Protein AF-A0A819KG82-F1 (afdb_monomer)

Mean predicted aligned error: 2.7 Å

Solvent-accessible surface area (backbone atoms only — not comparable to full-atom values): 3751 Å² total; per-residue (Å²): 110,65,68,65,49,53,54,42,41,74,76,42,74,80,58,47,74,45,72,34,62,50,55,64,73,67,44,95,67,62,95,71,84,44,72,49,77,39,30,92,82,77,53,83,46,65,86,44,64,62,62,43,53,54,59,61,67,75,104

Structure (mmCIF, N/CA/C/O backbone):
data_AF-A0A819KG82-F1
#
_entry.id   AF-A0A819KG82-F1
#
loop_
_atom_site.group_PDB
_atom_site.id
_atom_site.type_symbol
_atom_site.label_atom_id
_atom_site.label_alt_id
_atom_site.label_comp_id
_atom_site.label_asym_id
_atom_site.label_entity_id
_atom_site.label_seq_id
_atom_site.pdbx_PDB_ins_code
_atom_site.Cartn_x
_atom_site.Cartn_y
_atom_site.Cartn_z
_atom_site.occupancy
_atom_site.B_iso_or_equiv
_atom_site.auth_seq_id
_atom_site.auth_comp_id
_atom_site.auth_asym_id
_atom_site.auth_atom_id
_atom_site.pdbx_PDB_model_num
ATOM 1 N N . MET A 1 1 ? -10.051 0.508 2.522 1.00 66.75 1 MET A N 1
ATOM 2 C CA . MET A 1 1 ? -8.973 -0.268 1.864 1.00 66.75 1 MET A CA 1
ATOM 3 C C . MET A 1 1 ? -9.015 -0.134 0.342 1.00 66.75 1 MET A C 1
ATOM 5 O O . MET A 1 1 ? -7.950 0.030 -0.236 1.00 66.75 1 MET A O 1
ATOM 9 N N . LEU A 1 2 ? -10.205 -0.131 -0.282 1.00 83.88 2 LEU A N 1
ATOM 10 C CA . LEU A 1 2 ? -10.385 0.009 -1.739 1.00 83.88 2 LEU A CA 1
ATOM 11 C C . LEU A 1 2 ? -9.571 1.154 -2.364 1.00 83.88 2 LEU A C 1
ATOM 13 O O . LEU A 1 2 ? -8.872 0.913 -3.332 1.00 83.88 2 LEU A O 1
ATOM 17 N N . TYR A 1 3 ? -9.529 2.335 -1.738 1.00 93.81 3 TYR A N 1
ATOM 18 C CA . TYR A 1 3 ? -8.809 3.490 -2.292 1.00 93.81 3 TYR A CA 1
ATOM 19 C C . TYR A 1 3 ? -7.308 3.248 -2.558 1.00 93.81 3 TYR A C 1
ATOM 21 O O . TYR A 1 3 ? -6.828 3.429 -3.673 1.00 93.81 3 TYR A O 1
ATOM 29 N N . VAL A 1 4 ? -6.556 2.774 -1.554 1.00 96.25 4 VAL A N 1
ATOM 30 C CA . VAL A 1 4 ? -5.120 2.469 -1.722 1.00 96.25 4 VAL A CA 1
ATOM 31 C C . VAL A 1 4 ? -4.916 1.275 -2.654 1.00 96.25 4 VAL A C 1
ATOM 33 O O . VAL A 1 4 ? -3.953 1.257 -3.416 1.00 96.25 4 VAL A O 1
ATOM 36 N N . ARG A 1 5 ? -5.831 0.294 -2.622 1.00 96.25 5 ARG A N 1
ATOM 37 C CA . ARG A 1 5 ? -5.796 -0.858 -3.528 1.00 96.25 5 ARG A CA 1
ATOM 38 C C . ARG A 1 5 ? -5.914 -0.429 -4.983 1.00 96.25 5 ARG A C 1
ATOM 40 O O . ARG A 1 5 ? -5.046 -0.774 -5.770 1.00 96.25 5 ARG A O 1
ATOM 47 N N . GLU A 1 6 ? -6.949 0.328 -5.317 1.00 96.25 6 GLU A N 1
ATOM 48 C CA . GLU A 1 6 ? -7.233 0.774 -6.681 1.00 96.25 6 GLU A CA 1
ATOM 49 C C . GLU A 1 6 ? -6.105 1.658 -7.217 1.00 96.25 6 GLU A C 1
ATOM 51 O O . GLU A 1 6 ? -5.643 1.458 -8.340 1.00 96.25 6 GLU A O 1
ATOM 56 N N . ALA A 1 7 ? -5.588 2.579 -6.396 1.00 97.31 7 ALA A N 1
ATOM 57 C CA . ALA A 1 7 ? -4.443 3.399 -6.775 1.00 97.31 7 ALA A CA 1
ATOM 58 C C . ALA A 1 7 ? -3.206 2.537 -7.086 1.00 97.31 7 ALA A C 1
ATOM 60 O O . ALA A 1 7 ? -2.605 2.698 -8.149 1.00 97.31 7 ALA A O 1
ATOM 61 N N . ALA A 1 8 ? -2.857 1.593 -6.207 1.00 97.25 8 ALA A N 1
ATOM 62 C CA . ALA A 1 8 ? -1.701 0.720 -6.391 1.00 97.25 8 ALA A CA 1
ATOM 63 C C . ALA A 1 8 ? -1.864 -0.231 -7.591 1.00 97.25 8 ALA A C 1
ATOM 65 O O . ALA A 1 8 ? -0.962 -0.319 -8.422 1.00 97.25 8 ALA A O 1
ATOM 66 N N . GLU A 1 9 ? -3.019 -0.889 -7.724 1.00 96.44 9 GLU A N 1
ATOM 67 C CA . GLU A 1 9 ? -3.316 -1.810 -8.830 1.00 96.44 9 GLU A CA 1
ATOM 68 C C . GLU A 1 9 ? -3.375 -1.086 -10.185 1.00 96.44 9 GLU A C 1
ATOM 70 O O . GLU A 1 9 ? -2.985 -1.666 -11.197 1.00 96.44 9 GLU A O 1
ATOM 75 N N . SER A 1 10 ? -3.768 0.197 -10.214 1.00 97.00 10 SER A N 1
ATOM 76 C CA . SER A 1 10 ? -3.716 1.019 -11.435 1.00 97.00 10 SER A CA 1
ATOM 77 C C . SER A 1 10 ? -2.292 1.345 -11.898 1.00 97.00 10 SER A C 1
ATOM 79 O O . SER A 1 10 ? -2.069 1.569 -13.086 1.00 97.00 10 SER A O 1
ATOM 81 N N . ILE A 1 11 ? -1.328 1.383 -10.972 1.00 97.31 11 ILE A N 1
ATOM 82 C CA . ILE A 1 11 ? 0.091 1.610 -11.279 1.00 97.31 11 ILE A CA 1
ATOM 83 C C . ILE A 1 11 ? 0.746 0.298 -11.695 1.00 97.31 11 ILE A C 1
ATOM 85 O O . ILE A 1 11 ? 1.555 0.269 -12.624 1.00 97.31 11 ILE A O 1
ATOM 89 N N . ARG A 1 12 ? 0.426 -0.788 -10.987 1.00 97.00 12 ARG A N 1
ATOM 90 C CA . ARG A 1 12 ? 1.013 -2.095 -11.241 1.00 97.00 12 ARG A CA 1
ATOM 91 C C . ARG A 1 12 ? 0.018 -3.216 -10.927 1.00 97.00 12 ARG A C 1
ATOM 93 O O . ARG A 1 12 ? -0.330 -3.409 -9.760 1.00 97.00 12 ARG A O 1
ATOM 100 N N . PRO A 1 13 ? -0.425 -3.981 -11.936 1.00 96.62 13 PRO A N 1
ATOM 101 C CA . PRO A 1 13 ? -1.353 -5.081 -11.717 1.00 96.62 13 PRO A CA 1
ATOM 102 C C . PRO A 1 13 ? -0.680 -6.224 -10.946 1.00 96.62 13 PRO A C 1
ATOM 104 O O . PRO A 1 13 ? 0.537 -6.384 -10.977 1.00 96.62 13 PRO A O 1
ATOM 107 N N . GLY A 1 14 ? -1.485 -7.042 -10.265 1.00 96.38 14 GLY A N 1
ATOM 108 C CA . GLY A 1 14 ? -1.008 -8.254 -9.584 1.00 96.38 14 GLY A CA 1
ATOM 109 C C . GLY A 1 14 ? -0.420 -8.037 -8.185 1.00 96.38 14 GLY A C 1
ATOM 110 O O . GLY A 1 14 ? 0.029 -8.999 -7.556 1.00 96.38 14 GLY A O 1
ATOM 111 N N . LEU A 1 15 ? -0.442 -6.806 -7.665 1.00 97.81 15 LEU A N 1
ATOM 112 C CA . LEU A 1 15 ? 0.004 -6.514 -6.304 1.00 97.81 15 LEU A CA 1
ATOM 113 C C . LEU A 1 15 ? -0.842 -7.247 -5.253 1.00 97.81 15 LEU A C 1
ATOM 115 O O . LEU A 1 15 ? -2.072 -7.269 -5.290 1.00 97.81 15 LEU A O 1
ATOM 119 N N . LEU A 1 16 ? -0.159 -7.809 -4.258 1.00 97.00 16 LEU A N 1
ATOM 12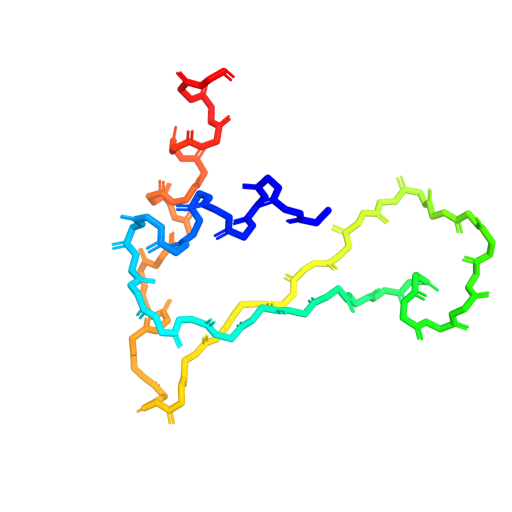0 C CA . LEU A 1 16 ? -0.772 -8.317 -3.039 1.00 97.00 16 LEU A CA 1
ATOM 121 C C . LEU A 1 16 ? -0.813 -7.191 -2.013 1.00 97.00 16 LEU A C 1
ATOM 123 O O . LEU A 1 16 ? 0.216 -6.591 -1.702 1.00 97.00 16 LEU A O 1
ATOM 127 N N . ILE A 1 17 ? -2.001 -6.917 -1.476 1.00 96.75 17 ILE A N 1
ATOM 128 C CA . ILE A 1 17 ? -2.217 -5.796 -0.561 1.00 96.75 17 ILE A CA 1
ATOM 129 C C . ILE A 1 17 ? -3.022 -6.262 0.646 1.00 96.75 17 ILE A C 1
ATOM 131 O O . ILE A 1 17 ? -4.102 -6.841 0.489 1.00 96.75 17 ILE A O 1
ATOM 135 N N . GLN A 1 18 ? -2.513 -5.972 1.843 1.00 96.00 18 GLN A N 1
ATOM 136 C CA . GLN A 1 18 ? -3.096 -6.409 3.107 1.00 96.00 18 GLN A CA 1
ATOM 137 C C . GLN A 1 18 ? -3.094 -5.287 4.148 1.00 96.00 18 GLN A C 1
ATOM 139 O O . GLN A 1 18 ? -2.078 -4.638 4.383 1.00 96.00 18 GLN A O 1
ATOM 144 N N . THR A 1 19 ? -4.228 -5.098 4.823 1.00 95.81 19 THR A N 1
ATOM 145 C CA . THR A 1 19 ? -4.312 -4.259 6.025 1.00 95.81 19 THR A CA 1
ATOM 146 C C . THR A 1 19 ? -3.639 -4.951 7.204 1.00 95.81 19 THR A C 1
ATOM 148 O O . THR A 1 19 ? -3.911 -6.120 7.500 1.00 95.81 19 THR A O 1
ATOM 151 N N . CYS A 1 20 ? -2.784 -4.212 7.893 1.00 96.94 20 CYS A N 1
ATOM 152 C CA . CYS A 1 20 ? -1.945 -4.675 8.986 1.00 96.94 20 CYS A CA 1
ATOM 153 C C . CYS A 1 20 ? -2.361 -4.003 10.306 1.00 96.94 20 CYS A C 1
ATOM 155 O O . CYS A 1 20 ? -3.544 -3.744 10.535 1.00 96.94 2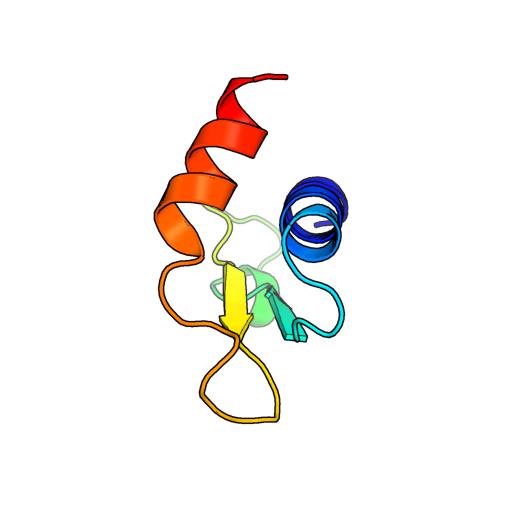0 CYS A O 1
ATOM 157 N N . GLY A 1 21 ? -1.409 -3.811 11.219 1.00 96.88 21 GLY A N 1
ATOM 158 C CA . GLY A 1 21 ? -1.639 -2.996 12.403 1.00 96.88 21 GLY A CA 1
ATOM 159 C C . GLY A 1 21 ? -2.643 -3.547 13.407 1.00 96.88 21 GLY A C 1
ATOM 160 O O . GLY A 1 21 ? -2.878 -4.755 13.525 1.00 96.88 21 GLY A O 1
ATOM 161 N N . SER A 1 22 ? -3.204 -2.618 14.175 1.00 97.44 22 SER A N 1
ATOM 162 C CA . SER A 1 22 ? -4.271 -2.849 15.154 1.00 97.44 22 SER A CA 1
ATOM 163 C C . SER A 1 22 ? -5.542 -3.401 14.502 1.00 97.44 22 SER A C 1
ATOM 165 O O . SER A 1 22 ? -6.164 -4.294 15.082 1.00 97.44 22 SER A O 1
ATOM 167 N N . TYR A 1 23 ? -5.848 -2.969 13.272 1.00 96.00 23 TYR A N 1
ATOM 168 C CA . TYR A 1 23 ? -6.948 -3.496 12.464 1.00 96.00 23 TYR A CA 1
ATOM 169 C C . TYR A 1 23 ? -6.826 -5.012 12.275 1.00 96.00 23 TYR A C 1
ATOM 171 O O . TYR A 1 23 ? -7.732 -5.760 12.635 1.00 96.00 23 TYR A O 1
ATOM 179 N N . ARG A 1 24 ? -5.662 -5.498 11.815 1.00 97.25 24 ARG A N 1
ATOM 180 C CA . ARG A 1 24 ? -5.421 -6.942 11.625 1.00 97.25 24 ARG A CA 1
ATOM 181 C C . ARG A 1 24 ? -5.519 -7.743 12.928 1.00 97.25 24 ARG A C 1
ATOM 183 O O . ARG A 1 24 ? -5.815 -8.931 12.893 1.00 97.25 24 ARG A O 1
ATOM 190 N N . ARG A 1 25 ? -5.260 -7.113 14.080 1.00 97.50 25 ARG A N 1
ATOM 191 C CA . ARG A 1 25 ? -5.387 -7.734 15.412 1.00 97.50 25 ARG A CA 1
ATOM 192 C C . ARG A 1 25 ? -6.807 -7.655 15.991 1.00 97.50 25 ARG A C 1
ATOM 194 O O . ARG A 1 25 ? -6.997 -8.035 17.141 1.00 97.50 25 ARG A O 1
ATOM 201 N N . GLY A 1 26 ? -7.782 -7.151 15.232 1.00 96.94 26 GLY A N 1
ATOM 202 C CA . GLY A 1 26 ? -9.186 -7.096 15.639 1.00 96.94 26 GLY A CA 1
ATOM 203 C C . GLY A 1 26 ? -9.523 -5.970 16.617 1.00 96.94 26 GLY A C 1
ATOM 204 O O . GLY A 1 26 ? -10.495 -6.076 17.361 1.00 96.94 26 GLY A O 1
ATOM 205 N N . LYS A 1 27 ? -8.731 -4.890 16.664 1.00 97.62 27 LYS A N 1
ATOM 206 C CA . LYS A 1 27 ? -9.121 -3.704 17.440 1.00 97.62 27 LYS A CA 1
ATOM 207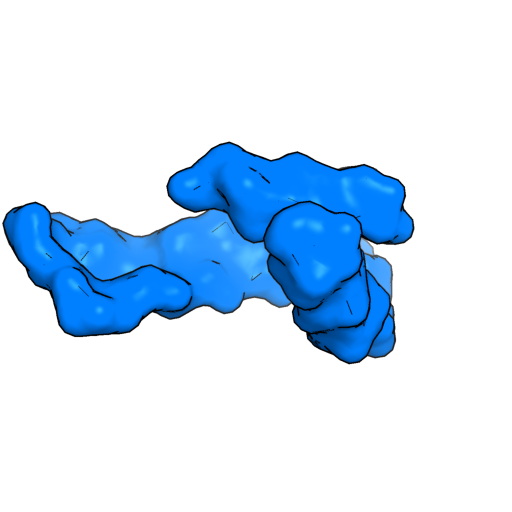 C C . LYS A 1 27 ? -10.318 -3.022 16.769 1.00 97.62 27 LYS A C 1
ATOM 209 O O . LYS A 1 27 ? -10.322 -2.828 15.559 1.00 97.62 27 LYS A O 1
ATOM 214 N N . ALA A 1 28 ? -11.314 -2.643 17.573 1.00 96.44 28 ALA A N 1
ATOM 215 C CA . ALA A 1 28 ? -12.539 -1.992 17.097 1.00 96.44 28 ALA A CA 1
ATOM 216 C C . ALA A 1 28 ? -12.282 -0.618 16.454 1.00 96.44 28 ALA A C 1
ATOM 218 O O . ALA A 1 28 ? -13.026 -0.193 15.576 1.00 96.44 28 ALA A O 1
ATOM 219 N N . THR A 1 29 ? -11.219 0.064 16.881 1.00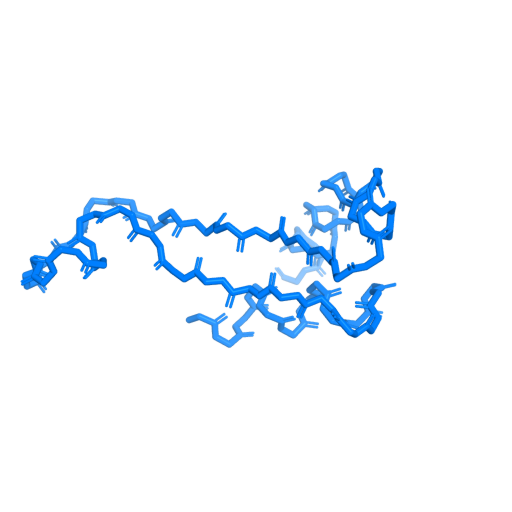 96.62 29 THR A N 1
ATOM 220 C CA . THR A 1 29 ? -10.759 1.332 16.316 1.00 96.62 29 THR A CA 1
ATOM 221 C C . THR A 1 29 ? -9.253 1.285 16.081 1.00 96.62 29 THR A C 1
ATOM 223 O O . THR A 1 29 ? -8.528 0.503 16.704 1.00 96.62 29 THR A O 1
ATOM 226 N N . CYS A 1 30 ? -8.790 2.120 15.156 1.00 96.25 30 CYS A N 1
ATOM 227 C CA . CYS A 1 30 ? -7.381 2.282 14.813 1.00 96.25 30 CYS A CA 1
ATOM 228 C C . CYS A 1 30 ? -7.041 3.778 14.850 1.00 96.25 30 CYS A C 1
ATOM 230 O O . CYS A 1 30 ? -7.906 4.594 14.536 1.00 96.25 30 CYS A O 1
ATOM 232 N N . GLY A 1 31 ? -5.815 4.134 15.247 1.00 95.69 31 GLY A N 1
ATOM 233 C CA . GLY A 1 31 ? -5.331 5.517 15.135 1.00 95.69 31 GLY A CA 1
ATOM 234 C C . GLY A 1 31 ? -4.900 5.830 13.702 1.00 95.69 31 GLY A C 1
ATOM 235 O O . GLY A 1 31 ? -5.323 6.818 13.114 1.00 95.69 31 GLY A O 1
ATOM 236 N N . ASP A 1 32 ? -4.122 4.919 13.132 1.00 95.56 32 ASP A N 1
ATOM 237 C CA . ASP A 1 32 ? -3.626 4.886 11.764 1.00 95.56 32 ASP A CA 1
ATOM 238 C C . ASP A 1 32 ? -4.001 3.565 11.068 1.00 95.56 32 ASP A C 1
ATOM 240 O O . ASP A 1 32 ? -4.471 2.607 11.690 1.00 95.56 32 ASP A O 1
ATOM 244 N N . CYS A 1 33 ? -3.840 3.523 9.742 1.00 94.38 33 CYS A N 1
ATOM 245 C CA . CYS A 1 33 ? -4.091 2.333 8.933 1.00 94.38 33 CYS A CA 1
ATOM 246 C C . CYS A 1 33 ? -2.794 1.865 8.271 1.00 94.38 33 CYS A C 1
ATOM 248 O O . CYS A 1 33 ? -2.323 2.472 7.311 1.00 94.38 33 CYS A O 1
ATOM 250 N N . ASP A 1 34 ? -2.244 0.761 8.770 1.00 96.00 34 ASP A N 1
ATOM 251 C CA . ASP A 1 34 ? -1.059 0.128 8.197 1.00 96.00 34 ASP A CA 1
ATOM 252 C C . ASP A 1 34 ? -1.430 -0.728 6.983 1.00 96.00 34 ASP A C 1
ATOM 254 O O . ASP A 1 34 ? -2.316 -1.587 7.066 1.00 96.00 34 ASP A O 1
ATOM 258 N N . ILE A 1 35 ? -0.716 -0.567 5.869 1.00 96.88 35 ILE A N 1
ATOM 259 C CA . ILE A 1 35 ? -0.938 -1.345 4.646 1.00 96.88 35 ILE A CA 1
ATOM 260 C C . ILE A 1 35 ? 0.387 -1.946 4.179 1.00 96.88 35 ILE A C 1
ATOM 262 O O . ILE A 1 35 ? 1.351 -1.231 3.925 1.00 96.88 35 ILE A O 1
ATOM 266 N N . LEU A 1 36 ? 0.417 -3.272 4.041 1.00 97.50 36 LEU A N 1
ATOM 267 C CA . LEU A 1 36 ? 1.503 -3.999 3.393 1.00 97.50 36 LEU A CA 1
ATOM 268 C C . LEU A 1 36 ? 1.186 -4.161 1.905 1.00 97.50 36 LEU A C 1
ATOM 270 O O . LEU A 1 36 ? 0.091 -4.611 1.561 1.00 97.50 36 LEU A O 1
ATOM 274 N N . ILE A 1 37 ? 2.155 -3.840 1.046 1.00 97.88 37 ILE A N 1
ATOM 275 C CA . ILE A 1 37 ? 2.084 -4.020 -0.409 1.00 97.88 37 ILE A CA 1
ATOM 276 C C . ILE A 1 37 ? 3.296 -4.837 -0.859 1.00 97.88 37 ILE A C 1
ATOM 278 O O .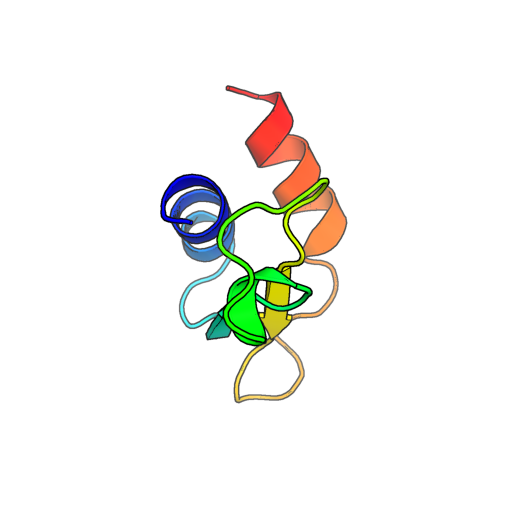 ILE A 1 37 ? 4.427 -4.518 -0.499 1.00 97.88 37 ILE A O 1
ATOM 282 N N . THR A 1 38 ? 3.069 -5.894 -1.636 1.00 98.06 38 THR A N 1
ATOM 283 C CA . THR A 1 38 ? 4.129 -6.739 -2.205 1.00 98.06 38 THR A CA 1
ATOM 284 C C . THR A 1 38 ? 3.684 -7.357 -3.534 1.00 98.06 38 THR A C 1
ATOM 286 O O . THR A 1 38 ? 2.568 -7.120 -3.995 1.00 98.06 38 THR A O 1
ATOM 289 N N . HIS A 1 39 ? 4.539 -8.158 -4.164 1.00 98.12 39 HIS A N 1
ATOM 290 C CA . HIS A 1 39 ? 4.219 -8.902 -5.377 1.00 98.12 39 HIS A CA 1
ATOM 291 C C . HIS A 1 39 ? 4.812 -10.316 -5.316 1.00 98.12 39 HIS A C 1
ATOM 293 O O . HIS A 1 39 ? 5.874 -10.527 -4.732 1.00 98.12 39 HIS A O 1
ATOM 299 N N . ARG A 1 40 ? 4.121 -11.298 -5.912 1.00 97.50 40 ARG A N 1
ATOM 300 C CA . ARG A 1 40 ? 4.500 -12.725 -5.833 1.00 97.50 40 ARG A CA 1
ATOM 301 C C . ARG A 1 40 ? 5.857 -13.042 -6.4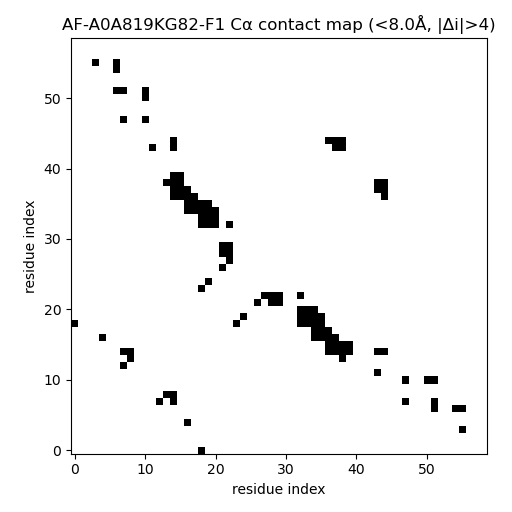57 1.00 97.50 40 ARG A C 1
ATOM 303 O O . ARG A 1 40 ? 6.493 -14.000 -6.038 1.00 97.50 40 ARG A O 1
ATOM 310 N N . ASP A 1 41 ? 6.271 -12.266 -7.451 1.00 97.69 41 ASP A N 1
ATOM 311 C CA . ASP A 1 41 ? 7.564 -12.434 -8.126 1.00 97.69 41 ASP A CA 1
ATOM 312 C C . ASP A 1 41 ? 8.757 -11.903 -7.315 1.00 97.69 41 ASP A C 1
ATOM 314 O O . ASP A 1 41 ? 9.893 -12.055 -7.747 1.00 97.69 41 ASP A O 1
ATOM 318 N N . GLY A 1 42 ? 8.516 -11.26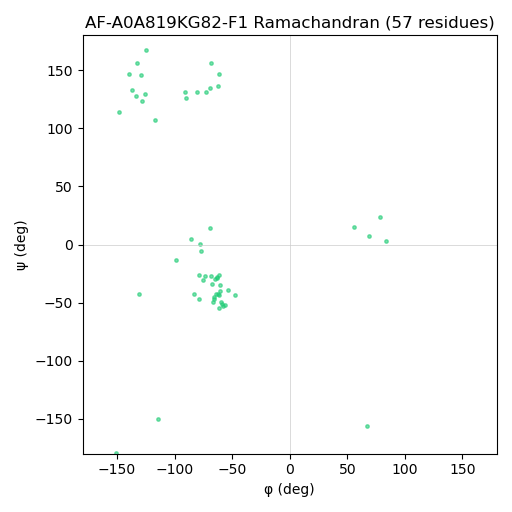2 -6.165 1.00 97.50 42 GLY A N 1
ATOM 319 C CA . GLY A 1 42 ? 9.568 -10.704 -5.321 1.00 97.50 42 GLY A CA 1
ATOM 320 C C . GLY A 1 42 ? 10.304 -9.494 -5.906 1.00 97.50 42 GLY A C 1
ATOM 321 O O . GLY A 1 42 ? 11.255 -9.049 -5.281 1.00 97.50 42 GLY A O 1
ATOM 322 N N . ILE A 1 43 ? 9.874 -8.937 -7.046 1.00 97.56 43 ILE A N 1
ATOM 323 C CA . ILE A 1 43 ? 10.577 -7.843 -7.753 1.00 97.56 43 ILE A CA 1
ATOM 324 C C . ILE A 1 43 ? 9.609 -6.717 -8.112 1.00 97.56 43 ILE A C 1
ATOM 326 O O . ILE A 1 43 ? 9.875 -5.544 -7.875 1.00 97.56 43 ILE A O 1
ATOM 330 N N . SE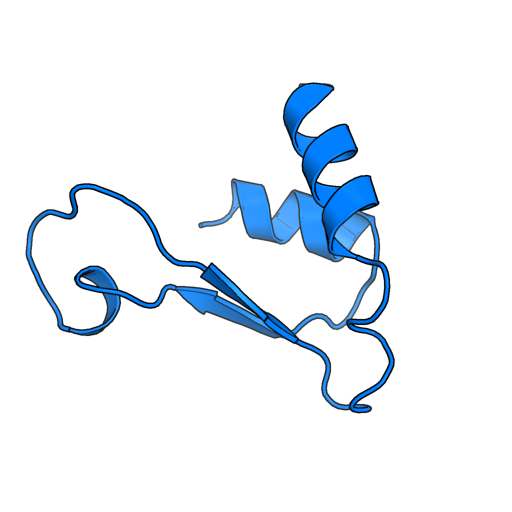R A 1 44 ? 8.410 -7.046 -8.588 1.00 96.88 44 SER A N 1
ATOM 331 C CA . SER A 1 44 ? 7.397 -6.080 -9.023 1.00 96.88 44 SER A CA 1
ATOM 332 C C . SER A 1 44 ? 6.781 -5.267 -7.881 1.00 96.88 44 SER A C 1
ATOM 334 O O . SER A 1 44 ? 5.765 -4.616 -8.065 1.00 96.88 44 SER A O 1
ATOM 336 N N . HIS A 1 45 ? 7.349 -5.243 -6.684 1.00 97.12 45 HIS A N 1
ATOM 337 C CA . HIS A 1 45 ? 6.997 -4.259 -5.655 1.00 97.12 45 HIS A CA 1
ATOM 338 C C . HIS A 1 45 ? 8.005 -3.098 -5.601 1.00 97.12 45 HIS A C 1
ATOM 340 O O . HIS A 1 45 ? 7.709 -2.048 -5.030 1.00 97.12 45 HIS A O 1
ATOM 346 N N . GLU A 1 46 ? 9.164 -3.241 -6.245 1.00 97.44 46 GLU A N 1
ATOM 347 C CA . GLU A 1 46 ? 10.226 -2.241 -6.254 1.00 97.44 46 GLU A CA 1
ATOM 348 C C . GLU A 1 46 ? 9.770 -0.922 -6.890 1.00 97.44 46 GLU A C 1
ATOM 350 O O . GLU A 1 46 ? 8.928 -0.882 -7.798 1.00 97.44 46 GLU A O 1
ATOM 355 N N . HIS A 1 47 ? 10.315 0.181 -6.375 1.00 97.50 47 HIS A N 1
ATOM 356 C CA . HIS A 1 47 ? 10.056 1.552 -6.833 1.00 97.50 47 HIS A CA 1
ATOM 357 C C . HIS A 1 47 ? 8.574 1.990 -6.851 1.00 97.50 47 HIS A C 1
ATOM 359 O O . HIS A 1 47 ? 8.251 3.015 -7.443 1.00 97.50 47 HIS A O 1
ATOM 365 N N . LEU A 1 48 ? 7.665 1.259 -6.191 1.00 97.44 48 LEU A N 1
ATOM 366 C CA . LEU A 1 48 ? 6.225 1.555 -6.203 1.00 97.44 48 LEU A CA 1
ATOM 367 C C . LEU A 1 48 ? 5.833 2.751 -5.319 1.00 97.44 48 LEU A C 1
ATOM 369 O O . LEU A 1 48 ? 4.858 3.437 -5.616 1.00 97.44 48 LEU A O 1
ATOM 373 N N . LEU A 1 49 ? 6.567 2.994 -4.226 1.00 97.44 49 LEU A N 1
ATOM 374 C CA . LEU A 1 49 ? 6.141 3.914 -3.165 1.00 97.44 49 LEU A CA 1
ATOM 375 C C . LEU A 1 49 ? 5.899 5.344 -3.66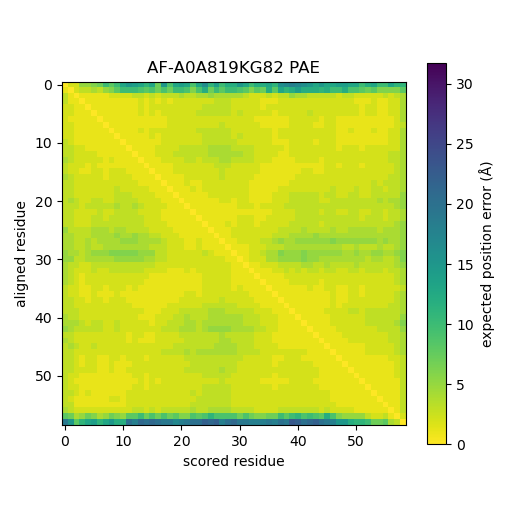7 1.00 97.44 49 LEU A C 1
ATOM 377 O O . LEU A 1 49 ? 4.837 5.900 -3.406 1.00 97.44 49 LEU A O 1
ATOM 381 N N . PHE A 1 50 ? 6.855 5.939 -4.387 1.00 98.12 50 PHE A N 1
ATOM 382 C CA . PHE A 1 50 ? 6.716 7.324 -4.850 1.00 98.12 50 PHE A CA 1
ATOM 383 C C . PHE A 1 50 ? 5.594 7.497 -5.885 1.00 98.12 50 PHE A C 1
ATOM 385 O O . PHE A 1 50 ? 4.722 8.328 -5.635 1.00 98.12 50 PHE A O 1
ATOM 392 N N . PRO A 1 51 ? 5.503 6.673 -6.953 1.00 97.69 51 PRO A N 1
ATOM 393 C CA . PRO A 1 51 ? 4.357 6.712 -7.863 1.00 97.69 51 PRO A CA 1
ATOM 394 C C . PRO A 1 51 ? 3.008 6.564 -7.154 1.00 97.69 51 PRO A C 1
ATOM 396 O O . PRO A 1 51 ? 2.046 7.244 -7.506 1.00 97.69 51 PRO A O 1
ATOM 399 N N . LEU A 1 52 ? 2.930 5.694 -6.141 1.00 97.88 52 LEU A N 1
ATOM 400 C CA . LEU A 1 52 ? 1.712 5.510 -5.358 1.00 97.88 52 LEU A CA 1
ATOM 401 C C . LEU A 1 52 ? 1.357 6.767 -4.560 1.00 97.88 52 LEU A C 1
ATOM 403 O O . LEU A 1 52 ? 0.205 7.191 -4.577 1.00 97.88 52 LEU A O 1
ATOM 407 N N . VAL A 1 53 ? 2.328 7.388 -3.891 1.00 97.88 53 VAL A N 1
ATOM 408 C CA . VAL A 1 53 ? 2.107 8.639 -3.152 1.00 97.88 53 VAL A CA 1
ATOM 409 C C . VAL A 1 53 ? 1.661 9.761 -4.090 1.00 97.88 53 VAL A C 1
ATOM 411 O O . VAL A 1 53 ? 0.715 10.475 -3.764 1.00 97.88 53 VAL A O 1
ATOM 414 N N . ASP A 1 54 ? 2.287 9.897 -5.258 1.00 98.06 54 ASP A N 1
ATOM 415 C CA . ASP A 1 54 ? 1.917 10.920 -6.239 1.00 98.06 54 ASP A CA 1
ATOM 416 C C . ASP A 1 54 ? 0.497 10.697 -6.770 1.00 98.06 54 ASP A C 1
ATOM 418 O O . ASP A 1 54 ? -0.305 11.630 -6.818 1.00 98.06 54 ASP A O 1
ATOM 422 N N . LYS A 1 55 ? 0.137 9.443 -7.070 1.00 96.62 55 LYS A N 1
ATOM 423 C CA . LYS A 1 55 ? -1.222 9.065 -7.482 1.00 96.62 55 LYS A CA 1
ATOM 424 C C . LYS A 1 55 ? -2.267 9.390 -6.414 1.00 96.62 55 LYS A C 1
ATOM 426 O O . LYS A 1 55 ? -3.357 9.834 -6.756 1.00 96.62 55 LYS A O 1
ATOM 431 N N . LEU A 1 56 ? -1.946 9.170 -5.139 1.00 96.06 56 LEU A N 1
ATOM 432 C CA . LEU A 1 56 ? -2.853 9.439 -4.020 1.00 96.06 56 LEU A CA 1
ATOM 433 C C . LEU A 1 56 ? -3.007 10.935 -3.718 1.00 96.06 56 LEU A C 1
ATOM 435 O O . LEU A 1 56 ? -4.045 11.320 -3.193 1.00 96.06 56 LEU A O 1
ATOM 439 N N . LYS A 1 57 ? -2.001 11.762 -4.037 1.00 96.19 57 LYS A N 1
ATOM 440 C CA . LYS A 1 57 ? -2.057 13.230 -3.910 1.00 96.19 57 LYS A CA 1
ATOM 441 C C . LYS A 1 57 ? -2.810 13.914 -5.049 1.00 96.19 57 LYS A C 1
ATOM 443 O O . LYS A 1 57 ? -3.278 15.031 -4.871 1.00 96.19 57 LYS A O 1
ATOM 448 N N . ALA A 1 58 ? -2.847 13.292 -6.226 1.00 88.25 58 ALA A N 1
ATOM 449 C CA . ALA A 1 58 ? -3.438 13.867 -7.433 1.00 88.25 58 ALA A CA 1
ATOM 450 C C . ALA A 1 58 ? -4.979 13.806 -7.473 1.00 88.25 58 ALA A C 1
ATOM 452 O O . ALA A 1 58 ? -5.563 14.252 -8.458 1.00 88.25 58 ALA A O 1
ATOM 453 N N . ASN A 1 59 ? -5.615 13.255 -6.433 1.00 57.12 59 ASN A N 1
ATOM 454 C CA . ASN A 1 59 ? -7.066 13.187 -6.257 1.00 57.12 59 ASN A CA 1
ATOM 455 C C . ASN A 1 59 ? -7.489 13.961 -5.009 1.00 57.12 59 ASN A C 1
ATOM 457 O O . ASN A 1 59 ? -6.852 13.743 -3.952 1.00 57.12 59 ASN A O 1
#

pLDDT: mean 95.35, std 6.68, range [57.12, 98.12]

Sequence (59 aa):
MLYVREAAESIRPGLLIQTCGSYRRGKATCGDCDILITHRDGISHEHLLFPLVDKLKAN

Secondary structure (DSSP, 8-state):
-HHHHHHHHHHSTT-EEEE-HHHHTT-S--SS--EEEE-TTSSTTTT-HHHHHHHHH--

Nearest PDB structures (foldseek):
  3c5g-assembly2_B  TM=9.507E-01  e=6.978E-05  unclassified
  5vzf-assembly1_A  TM=9.666E-01  e=4.988E-03  Homo sapiens
  5vz9-assembly1_A  TM=9.655E-01  e=8.304E-03  Homo sapiens
  5vzc-assembly1_A  TM=9.654E-01  e=8.851E-03  Homo sapiens
  7kta-assembly1_A  TM=9.638E-01  e=8.304E-03  Homo sapiens

Radius of gyration: 12.3 Å; Cα contacts (8 Å, |Δi|>4): 59; chains: 1; bounding box: 23×27×29 Å

Foldseek 3Di:
DVVLVVLLCVVPNQKDKDWDPPVVVPDPDDPDIDMDIDHPVRDRVPPSVVSSVVSSVVD